Protein AF-A0AAV7M578-F1 (afdb_monomer_lite)

Radius of gyration: 11.31 Å; chains: 1; bounding box: 25×21×29 Å

Sequence (62 aa):
ELRVMVEEIIRAEPQLFGSQVQYTSIARKMELWQRIVDRVNAVGQHPRNREDIRKRWNDLRG

InterPro domains:
  IPR028002 Myb/SANT-like DNA-binding domain 5 [PF13873] (1-61)

Structure (mmCIF, N/CA/C/O backbone):
data_AF-A0AAV7M578-F1
#
_entry.id   AF-A0AAV7M578-F1
#
loop_
_atom_site.group_PDB
_atom_site.id
_atom_site.type_symbol
_atom_site.label_atom_id
_atom_site.label_alt_id
_atom_site.label_comp_id
_atom_site.label_asym_id
_atom_site.label_entity_id
_atom_site.label_seq_id
_atom_site.pdbx_PDB_ins_code
_atom_site.Cartn_x
_atom_site.Cartn_y
_atom_site.Cartn_z
_atom_site.occupancy
_atom_site.B_iso_or_equiv
_atom_site.auth_seq_id
_atom_site.auth_comp_id
_atom_site.auth_asym_id
_atom_site.auth_atom_id
_atom_site.pdbx_PDB_model_num
ATOM 1 N N . GLU A 1 1 ? 3.137 -4.380 -12.128 1.00 75.69 1 GLU A N 1
ATOM 2 C CA . GLU A 1 1 ? 3.390 -3.503 -10.958 1.00 75.69 1 GLU A CA 1
ATOM 3 C C . GLU A 1 1 ? 2.226 -2.593 -10.535 1.00 75.69 1 GLU A C 1
ATOM 5 O O . GLU A 1 1 ? 1.882 -2.631 -9.364 1.00 75.69 1 GLU A O 1
ATOM 10 N N . LEU A 1 2 ? 1.581 -1.807 -11.417 1.00 83.88 2 LEU A N 1
ATOM 11 C CA . LEU A 1 2 ? 0.524 -0.856 -11.003 1.00 83.88 2 LEU A CA 1
ATOM 12 C C . LEU A 1 2 ? -0.704 -1.531 -10.364 1.00 83.88 2 LEU A C 1
ATOM 14 O O . LEU A 1 2 ? -1.189 -1.064 -9.343 1.00 83.88 2 LEU A O 1
ATOM 18 N N . ARG A 1 3 ? -1.177 -2.648 -10.937 1.00 86.00 3 ARG A N 1
ATOM 19 C CA . ARG A 1 3 ? -2.299 -3.427 -10.377 1.00 86.00 3 ARG A CA 1
ATOM 20 C C . ARG A 1 3 ? -1.995 -3.920 -8.960 1.00 86.00 3 ARG A C 1
ATOM 22 O O . ARG A 1 3 ? -2.754 -3.627 -8.051 1.00 86.00 3 ARG A O 1
ATOM 29 N N . VAL A 1 4 ? -0.816 -4.515 -8.766 1.00 87.88 4 VAL A N 1
ATOM 30 C CA . VAL A 1 4 ? -0.331 -4.978 -7.452 1.00 87.88 4 VAL A CA 1
ATOM 31 C C . VAL A 1 4 ? -0.251 -3.834 -6.441 1.00 87.88 4 VAL A C 1
ATOM 33 O O . VAL A 1 4 ? -0.640 -4.007 -5.292 1.00 87.88 4 VAL A O 1
ATOM 36 N N . MET A 1 5 ? 0.205 -2.651 -6.867 1.00 89.31 5 MET A N 1
ATOM 37 C CA . MET A 1 5 ? 0.219 -1.460 -6.015 1.00 89.31 5 MET A CA 1
ATOM 38 C C . MET A 1 5 ? -1.193 -1.087 -5.549 1.00 89.31 5 MET A C 1
ATOM 40 O O . MET A 1 5 ? -1.410 -0.883 -4.359 1.00 89.31 5 MET A O 1
ATOM 44 N N . VAL A 1 6 ? -2.147 -1.009 -6.480 1.00 89.94 6 VAL A N 1
ATOM 45 C CA . VAL A 1 6 ? -3.539 -0.648 -6.182 1.00 89.94 6 VAL A CA 1
ATOM 46 C C . VAL A 1 6 ? -4.198 -1.699 -5.286 1.00 89.94 6 VAL A C 1
ATOM 48 O O . VAL A 1 6 ? -4.817 -1.338 -4.292 1.00 89.94 6 VAL A O 1
ATOM 51 N N . GLU A 1 7 ? -4.021 -2.987 -5.579 1.00 92.69 7 GLU A N 1
ATOM 52 C CA . GLU A 1 7 ? -4.580 -4.087 -4.783 1.00 92.69 7 GLU A CA 1
ATOM 53 C C . GLU A 1 7 ? -4.054 -4.093 -3.342 1.00 92.69 7 GLU A C 1
ATOM 55 O O . GLU A 1 7 ? -4.839 -4.196 -2.397 1.00 92.69 7 GLU A O 1
ATOM 60 N N . GLU A 1 8 ? -2.740 -3.935 -3.145 1.00 91.38 8 GLU A N 1
ATOM 61 C CA . GLU A 1 8 ? -2.162 -3.908 -1.798 1.00 91.38 8 GLU A CA 1
ATOM 62 C C . GLU A 1 8 ? -2.544 -2.628 -1.034 1.00 91.38 8 GLU A C 1
ATOM 64 O O . GLU A 1 8 ? -2.775 -2.695 0.174 1.00 91.38 8 GLU A O 1
ATOM 69 N N . ILE A 1 9 ? -2.676 -1.478 -1.712 1.00 89.94 9 ILE A N 1
ATOM 70 C CA . ILE A 1 9 ? -3.161 -0.242 -1.077 1.00 89.94 9 ILE A CA 1
ATOM 71 C C . ILE A 1 9 ? -4.629 -0.374 -0.669 1.00 89.94 9 ILE A C 1
ATOM 73 O O . ILE A 1 9 ? -4.957 -0.001 0.452 1.00 89.94 9 ILE A O 1
ATOM 77 N N . ILE A 1 10 ? -5.498 -0.942 -1.512 1.00 91.62 10 ILE A N 1
ATOM 78 C CA . ILE A 1 10 ? -6.907 -1.199 -1.165 1.00 91.62 10 ILE A CA 1
ATOM 79 C C . ILE A 1 10 ? -6.996 -2.163 0.022 1.00 91.62 10 ILE A C 1
ATOM 81 O O . ILE A 1 10 ? -7.754 -1.931 0.958 1.00 91.62 10 ILE A O 1
ATOM 85 N N . ARG A 1 11 ? -6.179 -3.221 0.045 1.00 92.69 11 ARG A N 1
ATOM 86 C CA . ARG A 1 11 ? -6.127 -4.160 1.178 1.00 92.69 11 ARG A CA 1
ATOM 87 C C . ARG A 1 11 ? -5.679 -3.480 2.477 1.00 92.69 11 ARG A C 1
ATOM 89 O O . ARG A 1 11 ? -6.131 -3.860 3.556 1.00 92.69 11 ARG A O 1
ATOM 96 N N . ALA A 1 12 ? -4.775 -2.508 2.386 1.00 91.62 12 ALA A N 1
ATOM 97 C CA . ALA A 1 12 ? -4.283 -1.742 3.527 1.00 91.62 12 ALA A CA 1
ATOM 98 C C . ALA A 1 12 ? -5.146 -0.508 3.857 1.00 91.62 12 ALA A C 1
ATOM 100 O O . ALA A 1 12 ? -4.931 0.110 4.902 1.00 91.62 12 ALA A O 1
ATOM 101 N N . GLU A 1 13 ? -6.118 -0.160 3.009 1.00 90.81 13 GLU A N 1
ATOM 102 C CA . GLU A 1 13 ? -6.924 1.061 3.098 1.00 90.81 13 GLU A CA 1
ATOM 103 C C . GLU A 1 13 ? -7.578 1.237 4.472 1.00 90.81 13 GLU A C 1
ATOM 105 O O . GLU A 1 13 ? -7.354 2.299 5.055 1.00 90.81 13 GLU A O 1
ATOM 110 N N . PRO A 1 14 ? -8.214 0.221 5.094 1.00 92.88 14 PRO A N 1
ATOM 111 C CA . PRO A 1 14 ? -8.832 0.395 6.407 1.00 92.88 14 PRO A CA 1
ATOM 112 C C . PRO A 1 14 ? -7.856 0.881 7.486 1.00 92.88 14 PRO A C 1
ATOM 114 O O . PRO A 1 14 ? -8.232 1.677 8.341 1.00 92.88 14 PRO A O 1
ATOM 117 N N . GLN A 1 15 ? -6.595 0.440 7.440 1.00 92.62 15 GLN A N 1
ATOM 118 C CA . GLN A 1 15 ? -5.552 0.782 8.419 1.00 92.62 15 GLN A CA 1
ATOM 119 C C . GLN A 1 15 ? -4.783 2.062 8.056 1.00 92.62 15 GLN A C 1
ATOM 121 O O . GLN A 1 15 ? -4.281 2.765 8.939 1.00 92.62 15 GLN A O 1
ATOM 126 N N . LEU A 1 16 ? -4.655 2.364 6.762 1.00 90.62 16 LEU A N 1
ATOM 127 C CA . LEU A 1 16 ? -3.920 3.533 6.280 1.00 90.62 16 LEU A CA 1
ATOM 128 C C . LEU A 1 16 ? -4.784 4.795 6.235 1.00 90.62 16 LEU A C 1
ATOM 130 O O . LEU A 1 16 ? -4.282 5.870 6.564 1.00 90.62 16 LEU A O 1
ATOM 134 N N . PHE A 1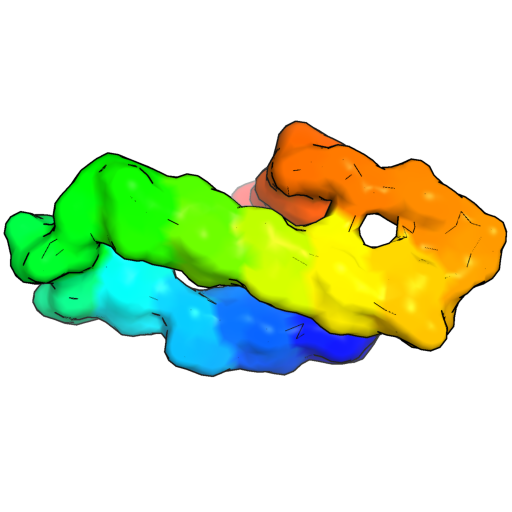 17 ? -6.053 4.662 5.849 1.00 87.81 17 PHE A N 1
ATOM 135 C CA . PHE A 1 17 ? -6.938 5.784 5.521 1.00 87.81 17 PHE A CA 1
ATOM 136 C C . PHE A 1 17 ? -8.383 5.614 6.015 1.00 87.81 17 PHE A C 1
ATOM 138 O O . PHE A 1 17 ? -9.077 6.614 6.170 1.00 87.81 17 PHE A O 1
ATOM 145 N N . GLY A 1 18 ? -8.825 4.381 6.264 1.00 88.62 18 GLY A N 1
ATOM 146 C CA . GLY A 1 18 ? -10.213 4.053 6.570 1.00 88.62 18 GLY A CA 1
ATOM 147 C C . GLY A 1 18 ? -10.511 3.891 8.062 1.00 88.62 18 GLY A C 1
ATOM 148 O O . GLY A 1 18 ? -9.888 4.495 8.937 1.00 88.62 18 GLY A O 1
ATOM 149 N N . SER A 1 19 ? -11.490 3.042 8.370 1.00 91.81 19 SER A N 1
ATOM 150 C CA . SER A 1 19 ? -12.100 2.913 9.704 1.00 91.81 19 SER A CA 1
ATOM 151 C C . SER A 1 19 ? -11.155 2.469 10.830 1.00 91.81 19 SER A C 1
ATOM 153 O O . SER A 1 19 ? -11.456 2.685 12.003 1.00 91.81 19 SER A O 1
ATOM 155 N N . GLN A 1 20 ? -10.002 1.873 10.510 1.00 93.62 20 GLN A N 1
ATOM 156 C CA . GLN A 1 20 ? -9.010 1.410 11.485 1.00 93.62 20 GLN A CA 1
ATOM 157 C C . GLN A 1 20 ? -7.839 2.389 11.664 1.00 93.62 20 GLN A C 1
ATOM 159 O O . GLN A 1 20 ? -6.942 2.133 12.472 1.00 93.62 20 GLN A O 1
ATOM 164 N N . VAL A 1 21 ? -7.829 3.526 10.957 1.00 91.56 21 VAL A N 1
ATOM 165 C CA . VAL A 1 21 ? -6.702 4.472 10.953 1.00 91.56 21 VAL A CA 1
ATOM 166 C C . VAL A 1 21 ? -6.363 5.018 12.342 1.00 91.56 21 VAL A C 1
ATOM 168 O O . VAL A 1 21 ? -5.184 5.235 12.636 1.00 91.56 21 VAL A O 1
ATOM 171 N N . GLN A 1 22 ? -7.377 5.198 13.195 1.00 92.19 22 GLN A N 1
ATOM 172 C CA . GLN A 1 22 ? -7.241 5.690 14.571 1.00 92.19 22 GLN A CA 1
ATOM 173 C C . GLN A 1 22 ? -6.677 4.638 15.538 1.00 92.19 22 GLN A C 1
ATOM 175 O O . GLN A 1 22 ? -6.093 4.988 16.557 1.00 92.19 22 GLN A O 1
ATOM 180 N N . TYR A 1 23 ? -6.803 3.355 15.192 1.00 93.94 23 TYR A N 1
ATOM 181 C CA . TYR A 1 23 ? -6.285 2.226 15.973 1.00 93.94 23 TYR A CA 1
ATOM 182 C C . TYR A 1 23 ? -4.942 1.710 15.446 1.00 93.94 23 TYR A C 1
ATOM 184 O O . TYR A 1 23 ? -4.320 0.838 16.048 1.00 93.94 23 TYR A O 1
ATOM 192 N N . THR A 1 24 ? -4.480 2.239 14.313 1.00 93.50 24 THR A N 1
ATOM 193 C CA . THR A 1 24 ? -3.247 1.796 13.664 1.00 93.50 24 THR A CA 1
ATOM 194 C C . THR A 1 24 ? -2.090 2.705 14.071 1.00 93.50 24 THR A C 1
ATOM 196 O O . THR A 1 24 ? -2.075 3.897 13.750 1.00 93.50 24 THR A O 1
ATOM 199 N N . SER A 1 25 ? -1.091 2.136 14.748 1.00 94.69 25 SER A N 1
ATOM 200 C CA . SER A 1 25 ? 0.104 2.869 15.178 1.00 94.69 25 SER A CA 1
ATOM 201 C C . SER A 1 25 ? 0.934 3.373 13.991 1.00 94.69 25 SER A C 1
ATOM 203 O O . SER A 1 25 ? 0.880 2.827 12.887 1.00 94.69 25 SER A O 1
ATOM 205 N N . ILE A 1 26 ? 1.753 4.404 14.221 1.00 92.44 26 ILE A N 1
ATOM 206 C CA . ILE A 1 26 ? 2.662 4.940 13.194 1.00 92.44 26 ILE A CA 1
ATOM 207 C C . ILE A 1 26 ? 3.611 3.844 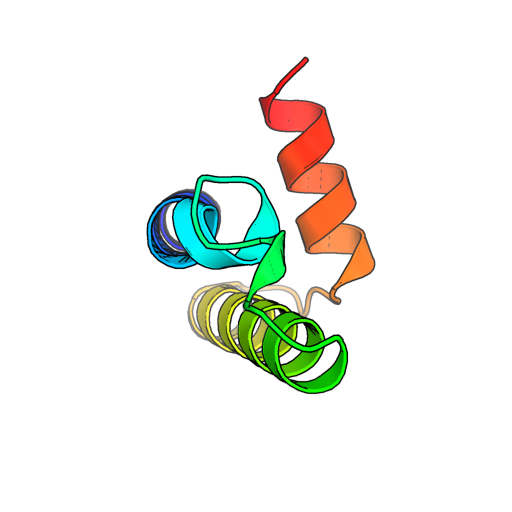12.691 1.00 92.44 26 ILE A C 1
ATOM 209 O O . ILE A 1 26 ? 3.763 3.683 11.481 1.00 92.44 26 ILE A O 1
ATOM 213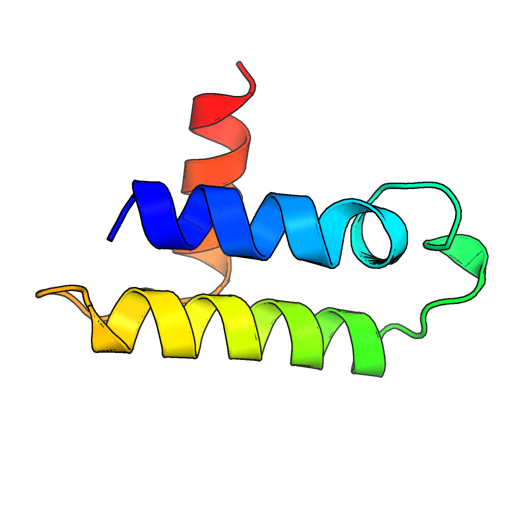 N N . ALA A 1 27 ? 4.178 3.045 13.601 1.00 94.12 27 ALA A N 1
ATOM 214 C CA . ALA A 1 27 ? 5.035 1.914 13.252 1.00 94.12 27 ALA A CA 1
ATOM 215 C C . ALA A 1 27 ? 4.306 0.925 12.330 1.00 94.12 27 ALA A C 1
ATOM 217 O O . ALA A 1 27 ? 4.825 0.571 11.274 1.00 94.12 27 ALA A O 1
ATOM 218 N N . ARG A 1 28 ? 3.053 0.577 12.652 1.00 94.25 28 ARG A N 1
ATOM 219 C CA . ARG A 1 28 ? 2.261 -0.333 11.823 1.00 94.25 28 ARG A CA 1
ATOM 220 C C . ARG A 1 28 ? 1.974 0.237 10.435 1.00 94.25 28 ARG A C 1
ATOM 222 O O . ARG A 1 28 ? 2.069 -0.478 9.441 1.00 94.25 28 ARG A O 1
ATOM 229 N N . LYS A 1 29 ? 1.677 1.536 10.338 1.00 93.00 29 LYS A N 1
ATOM 230 C CA . LYS A 1 29 ? 1.520 2.218 9.042 1.00 93.00 29 LYS A CA 1
ATOM 231 C C . LYS A 1 29 ? 2.813 2.156 8.229 1.00 93.00 29 LYS A C 1
ATOM 233 O O . LYS A 1 29 ? 2.757 1.922 7.024 1.00 93.00 29 LYS A O 1
ATOM 238 N N . MET A 1 30 ? 3.973 2.336 8.864 1.00 92.69 30 MET A N 1
ATOM 239 C CA . MET A 1 30 ? 5.273 2.233 8.192 1.00 92.69 30 MET A CA 1
ATOM 240 C C . MET A 1 30 ? 5.540 0.822 7.660 1.00 92.69 30 MET A C 1
ATOM 242 O O . MET A 1 30 ? 5.997 0.700 6.525 1.00 92.69 30 MET A O 1
ATOM 246 N N . GLU A 1 31 ? 5.213 -0.220 8.428 1.00 94.69 31 GLU A N 1
ATOM 247 C CA . GLU A 1 31 ? 5.316 -1.615 7.981 1.00 94.69 31 GLU A CA 1
ATOM 248 C C . GLU A 1 31 ? 4.400 -1.908 6.788 1.00 94.69 31 GLU A C 1
ATOM 250 O O . GLU A 1 31 ? 4.831 -2.531 5.820 1.00 94.69 31 GLU A O 1
ATOM 255 N N . LEU A 1 32 ? 3.147 -1.439 6.823 1.00 94.06 32 LEU A N 1
ATOM 256 C CA . LEU A 1 32 ? 2.202 -1.613 5.715 1.00 94.06 32 LEU A CA 1
ATOM 257 C C . LEU A 1 32 ? 2.726 -0.960 4.433 1.00 94.06 32 LEU A C 1
ATOM 259 O O . LEU A 1 32 ? 2.727 -1.590 3.378 1.00 94.06 32 LEU A O 1
ATOM 263 N N . TRP A 1 33 ? 3.232 0.272 4.529 1.00 93.44 33 TRP A N 1
ATOM 264 C CA . TRP A 1 33 ? 3.854 0.949 3.392 1.00 93.44 33 TRP A CA 1
ATOM 265 C C . TRP A 1 33 ? 5.089 0.220 2.873 1.00 93.44 33 TRP A C 1
ATOM 267 O O . TRP A 1 33 ? 5.263 0.127 1.660 1.00 93.44 33 TRP A O 1
ATOM 277 N N . GLN A 1 34 ? 5.934 -0.298 3.766 1.00 93.38 34 GLN A N 1
ATOM 278 C CA . GLN A 1 34 ? 7.112 -1.056 3.358 1.00 93.38 34 GLN A CA 1
ATOM 279 C C . GLN A 1 34 ? 6.713 -2.342 2.632 1.00 93.38 34 GLN A C 1
ATOM 281 O O . GLN A 1 34 ? 7.206 -2.604 1.542 1.00 93.38 34 GLN A O 1
ATOM 286 N N . ARG A 1 35 ? 5.730 -3.077 3.158 1.00 94.00 35 ARG A N 1
ATOM 287 C CA . ARG A 1 35 ? 5.190 -4.274 2.508 1.00 94.00 35 ARG A CA 1
ATOM 288 C C . ARG A 1 35 ? 4.651 -3.981 1.105 1.00 94.00 35 ARG A C 1
ATOM 290 O O . ARG A 1 35 ? 4.879 -4.778 0.198 1.00 94.00 35 ARG A O 1
ATOM 297 N N . ILE A 1 36 ? 3.940 -2.865 0.920 1.00 92.94 36 ILE A N 1
ATOM 298 C CA . ILE A 1 36 ? 3.450 -2.445 -0.404 1.00 92.94 36 ILE A CA 1
ATOM 299 C C . ILE A 1 36 ? 4.637 -2.209 -1.346 1.00 92.94 36 ILE A C 1
ATOM 301 O O . ILE A 1 36 ? 4.631 -2.717 -2.464 1.00 92.94 36 ILE A O 1
ATOM 305 N N . VAL A 1 37 ? 5.667 -1.486 -0.894 1.00 92.81 37 VAL A N 1
ATOM 306 C CA . VAL A 1 37 ? 6.895 -1.258 -1.673 1.00 92.81 37 VAL A CA 1
ATOM 307 C C . VAL A 1 37 ? 7.556 -2.577 -2.064 1.00 92.81 37 VAL A C 1
ATOM 309 O O . VAL A 1 37 ? 7.830 -2.783 -3.243 1.00 92.81 37 VAL A O 1
ATOM 312 N N . ASP A 1 38 ? 7.749 -3.492 -1.116 1.00 93.31 38 ASP A N 1
ATOM 313 C CA . ASP A 1 38 ? 8.406 -4.778 -1.365 1.00 93.31 38 ASP A CA 1
ATOM 314 C C . ASP A 1 38 ? 7.628 -5.607 -2.397 1.00 93.31 38 ASP A C 1
ATOM 316 O O . ASP A 1 38 ? 8.209 -6.165 -3.327 1.00 93.31 38 ASP A O 1
ATOM 320 N N . ARG A 1 39 ? 6.293 -5.637 -2.290 1.00 91.88 39 ARG A N 1
ATOM 321 C CA . ARG A 1 39 ? 5.418 -6.338 -3.243 1.00 91.88 39 ARG A CA 1
ATOM 322 C C . ARG A 1 39 ? 5.452 -5.720 -4.632 1.00 91.88 39 ARG A C 1
ATOM 324 O O . ARG A 1 39 ? 5.474 -6.456 -5.615 1.00 91.88 39 ARG A O 1
ATOM 331 N N . VAL A 1 40 ? 5.450 -4.392 -4.723 1.00 90.50 40 VAL A N 1
ATOM 332 C CA . VAL A 1 40 ? 5.514 -3.681 -6.005 1.00 90.50 40 VAL A CA 1
ATOM 333 C C . VAL A 1 40 ? 6.877 -3.874 -6.660 1.00 90.50 40 VAL A C 1
ATOM 335 O O . VAL A 1 40 ? 6.922 -4.166 -7.852 1.00 90.50 40 VAL A O 1
ATOM 338 N N . ASN A 1 41 ? 7.962 -3.785 -5.891 1.00 90.75 41 ASN A N 1
ATOM 339 C CA . ASN A 1 41 ? 9.323 -3.997 -6.380 1.00 90.75 41 ASN A CA 1
ATOM 340 C C . ASN A 1 41 ? 9.559 -5.448 -6.807 1.00 90.75 41 ASN A C 1
ATOM 342 O O . ASN A 1 41 ? 10.241 -5.676 -7.797 1.00 90.75 41 ASN A O 1
ATOM 346 N N . ALA A 1 42 ? 8.938 -6.425 -6.139 1.00 91.06 42 ALA A N 1
ATOM 347 C CA . ALA A 1 42 ? 9.033 -7.833 -6.531 1.00 91.06 42 ALA A CA 1
ATOM 348 C C . ALA A 1 42 ? 8.436 -8.128 -7.921 1.00 91.06 42 ALA A C 1
ATOM 350 O O . ALA A 1 42 ? 8.811 -9.110 -8.554 1.00 91.06 42 ALA A O 1
ATOM 351 N N . VAL A 1 43 ? 7.501 -7.298 -8.400 1.00 88.25 43 VAL A N 1
ATOM 352 C CA . VAL A 1 43 ? 6.857 -7.445 -9.723 1.00 88.25 43 VAL A CA 1
ATOM 353 C C . VAL A 1 43 ? 7.228 -6.325 -10.701 1.00 88.25 43 VAL A C 1
ATOM 355 O O . VAL A 1 43 ? 6.669 -6.251 -11.799 1.00 88.25 43 VAL A O 1
ATOM 358 N N . GLY A 1 44 ? 8.062 -5.387 -10.263 1.00 83.94 44 GLY A N 1
ATOM 359 C CA . GLY A 1 44 ? 8.453 -4.192 -10.994 1.00 83.94 44 GLY A CA 1
ATOM 360 C C . GLY A 1 44 ? 9.855 -4.345 -11.563 1.00 83.94 44 GLY A C 1
ATOM 361 O O . GLY A 1 44 ? 10.686 -5.063 -11.022 1.00 83.94 44 GLY A O 1
ATOM 362 N N . GLN A 1 45 ? 10.126 -3.654 -12.667 1.00 77.75 45 GLN A N 1
ATOM 363 C CA . GLN A 1 45 ? 11.472 -3.620 -13.252 1.00 77.75 45 GLN A CA 1
ATOM 364 C C . GLN A 1 45 ? 12.367 -2.557 -12.602 1.00 77.75 45 GLN A C 1
ATOM 366 O O . GLN A 1 45 ? 13.583 -2.606 -12.749 1.00 77.75 45 GLN A O 1
ATOM 371 N N . HIS A 1 46 ? 11.765 -1.597 -11.893 1.00 81.38 46 HIS A N 1
ATOM 372 C CA . HIS A 1 46 ? 12.460 -0.471 -11.281 1.00 81.38 46 HIS A CA 1
ATOM 373 C C . HIS A 1 46 ? 12.182 -0.454 -9.777 1.00 81.38 46 HIS A C 1
ATOM 375 O O . HIS A 1 46 ? 11.016 -0.580 -9.386 1.00 81.38 46 HIS A O 1
ATOM 381 N N . PRO A 1 47 ? 13.211 -0.269 -8.934 1.00 82.75 47 PRO A N 1
ATOM 382 C CA . PRO A 1 47 ? 13.005 -0.108 -7.507 1.00 82.75 47 PRO A CA 1
ATOM 383 C C . PRO A 1 47 ? 12.244 1.195 -7.254 1.00 82.75 47 PRO A C 1
ATOM 385 O O . PRO A 1 47 ? 12.659 2.270 -7.679 1.00 82.75 47 PRO A O 1
ATOM 388 N N . ARG A 1 48 ? 11.122 1.087 -6.552 1.00 88.19 48 ARG A N 1
ATOM 389 C CA . ARG A 1 48 ? 10.340 2.209 -6.038 1.00 88.19 48 ARG A CA 1
ATOM 390 C C . ARG A 1 48 ? 10.540 2.334 -4.543 1.00 88.19 48 ARG A C 1
ATOM 392 O O . ARG A 1 48 ? 10.707 1.334 -3.843 1.00 88.19 48 ARG A O 1
ATOM 399 N N . ASN A 1 49 ? 10.482 3.559 -4.048 1.00 90.12 49 ASN A N 1
ATOM 400 C CA . ASN A 1 49 ? 10.452 3.846 -2.623 1.00 90.12 49 ASN A CA 1
ATOM 401 C C . ASN A 1 49 ? 9.024 4.206 -2.165 1.00 90.12 49 ASN A C 1
ATOM 403 O O . ASN A 1 49 ? 8.079 4.284 -2.952 1.00 90.12 49 ASN A O 1
ATOM 407 N N . ARG A 1 50 ? 8.847 4.421 -0.858 1.00 88.31 50 ARG A N 1
ATOM 408 C CA . ARG A 1 50 ? 7.531 4.744 -0.280 1.00 88.31 50 ARG A CA 1
ATOM 409 C C . ARG A 1 50 ? 6.944 6.052 -0.817 1.00 88.31 50 ARG A C 1
ATOM 411 O O . ARG A 1 50 ? 5.724 6.147 -0.932 1.00 88.31 50 ARG A O 1
ATOM 418 N 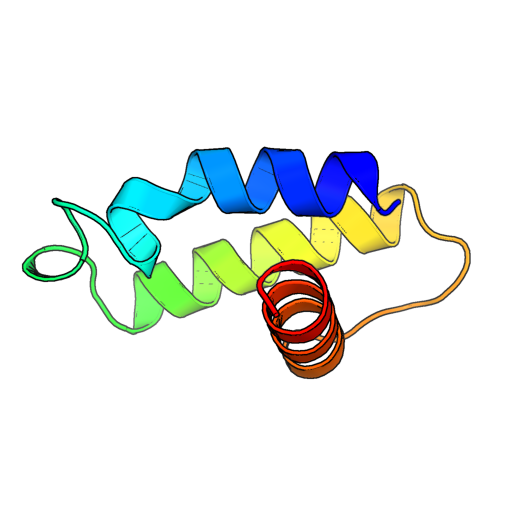N . GLU A 1 51 ? 7.774 7.048 -1.117 1.00 89.69 51 GLU A N 1
ATOM 419 C CA . GLU A 1 51 ? 7.316 8.325 -1.673 1.00 89.69 51 GLU A CA 1
ATOM 420 C C . GLU A 1 51 ? 6.819 8.158 -3.106 1.00 89.69 51 GLU A C 1
ATOM 422 O O . GLU A 1 51 ? 5.751 8.675 -3.424 1.00 89.69 51 GLU A O 1
ATOM 427 N N . ASP A 1 52 ? 7.500 7.354 -3.926 1.00 90.31 52 ASP A N 1
ATOM 428 C CA . ASP A 1 52 ? 7.054 7.027 -5.283 1.00 90.31 52 ASP A CA 1
ATOM 429 C C . ASP A 1 52 ? 5.672 6.374 -5.266 1.00 90.31 52 ASP A C 1
ATOM 431 O O . ASP A 1 52 ? 4.779 6.773 -6.012 1.00 90.31 52 ASP A O 1
ATOM 435 N N . ILE A 1 53 ? 5.470 5.391 -4.380 1.00 89.62 53 ILE A N 1
ATOM 436 C CA . ILE A 1 53 ? 4.185 4.700 -4.235 1.00 89.62 53 ILE A CA 1
ATOM 437 C C . ILE A 1 53 ? 3.092 5.666 -3.765 1.00 89.62 53 ILE A C 1
ATOM 439 O O . ILE A 1 53 ? 1.988 5.649 -4.310 1.00 89.62 53 ILE A O 1
ATOM 443 N N . ARG A 1 54 ? 3.381 6.531 -2.783 1.00 88.75 54 ARG A N 1
ATOM 444 C CA . ARG A 1 54 ? 2.419 7.533 -2.293 1.00 88.75 54 ARG A CA 1
ATOM 445 C C . ARG A 1 54 ? 2.056 8.552 -3.363 1.00 88.75 54 ARG A C 1
ATOM 447 O O . ARG A 1 54 ? 0.875 8.831 -3.542 1.00 88.75 54 ARG A O 1
ATOM 454 N N . LYS A 1 55 ? 3.049 9.083 -4.077 1.00 90.38 55 LYS A N 1
ATOM 455 C CA . LYS A 1 55 ? 2.841 10.028 -5.174 1.00 90.38 55 LYS A CA 1
ATOM 456 C C . LYS A 1 55 ? 2.000 9.385 -6.267 1.00 90.38 55 LYS A C 1
ATOM 458 O O . LYS A 1 55 ? 0.964 9.923 -6.624 1.00 90.38 55 LYS A O 1
ATOM 463 N N . ARG A 1 56 ? 2.372 8.177 -6.699 1.00 89.12 56 ARG A N 1
ATOM 464 C CA . ARG A 1 56 ? 1.630 7.421 -7.711 1.00 89.12 56 ARG A CA 1
ATOM 465 C C . ARG A 1 56 ? 0.195 7.132 -7.277 1.00 89.12 56 ARG A C 1
ATOM 467 O O . ARG A 1 56 ? -0.701 7.167 -8.107 1.00 89.12 56 ARG A O 1
ATOM 474 N N . TRP A 1 57 ? -0.032 6.833 -6.000 1.00 88.38 57 TRP A N 1
ATOM 475 C CA . TRP A 1 57 ? -1.377 6.651 -5.456 1.00 88.38 57 TRP A CA 1
ATOM 476 C C . TRP A 1 57 ? -2.194 7.944 -5.475 1.00 88.38 57 TRP A C 1
ATOM 478 O O . TRP A 1 57 ? -3.347 7.917 -5.891 1.00 88.38 57 TRP A O 1
ATOM 488 N N . ASN A 1 58 ? -1.604 9.070 -5.070 1.00 87.81 58 ASN A N 1
ATOM 489 C CA . ASN A 1 58 ? -2.266 10.371 -5.148 1.00 87.81 58 ASN A CA 1
ATOM 490 C C . ASN A 1 58 ? -2.588 10.749 -6.603 1.00 87.81 58 ASN A C 1
ATOM 492 O O . ASN A 1 58 ? -3.723 11.120 -6.875 1.00 87.81 58 ASN A O 1
ATOM 496 N N . ASP A 1 59 ? -1.654 10.542 -7.539 1.00 88.94 59 ASP A N 1
ATOM 497 C CA . ASP A 1 59 ? -1.871 10.778 -8.975 1.00 88.94 59 ASP A CA 1
ATOM 498 C C . ASP A 1 59 ? -3.056 9.960 -9.528 1.00 88.94 59 ASP A C 1
ATOM 500 O O . ASP A 1 59 ? -3.760 10.411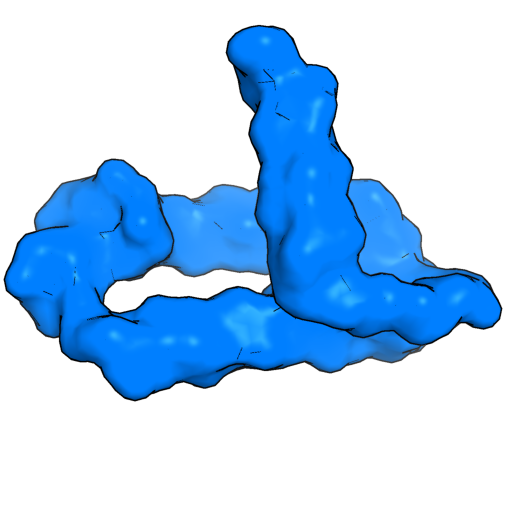 -10.426 1.00 88.94 59 ASP A O 1
ATOM 504 N N . LEU A 1 60 ? -3.287 8.746 -9.011 1.00 85.69 60 LEU A N 1
ATOM 505 C CA . LEU A 1 60 ? -4.427 7.905 -9.403 1.00 85.69 60 LEU A CA 1
ATOM 506 C C . LEU A 1 60 ? -5.757 8.371 -8.807 1.00 85.69 60 LEU A C 1
ATOM 508 O O . LEU A 1 60 ? -6.807 8.054 -9.364 1.00 85.69 60 LEU A O 1
ATOM 512 N N . ARG A 1 61 ? -5.728 9.048 -7.656 1.00 81.56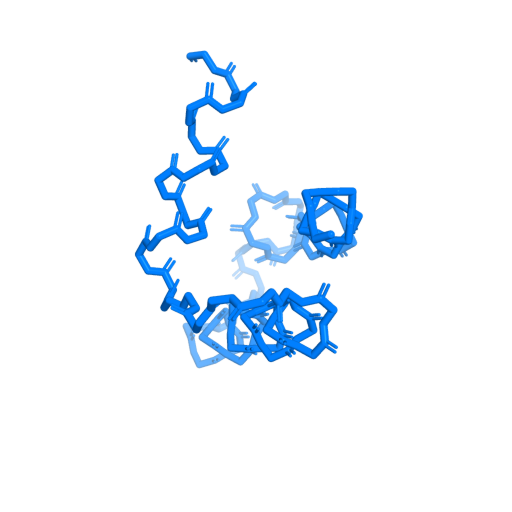 61 ARG A N 1
ATOM 513 C CA . ARG A 1 61 ? -6.938 9.524 -6.976 1.00 81.56 61 ARG A CA 1
ATOM 514 C C . ARG A 1 61 ? -7.487 10.822 -7.568 1.00 81.56 61 ARG A C 1
ATOM 516 O O . ARG A 1 61 ? -8.688 11.035 -7.420 1.00 81.56 61 ARG A O 1
ATOM 523 N N . GLY A 1 62 ? -6.650 11.596 -8.265 1.00 67.31 62 GLY A N 1
ATOM 524 C CA . GLY A 1 62 ? -7.013 12.894 -8.841 1.00 67.31 62 GLY A CA 1
ATOM 525 C C . GLY A 1 62 ? -6.874 14.025 -7.838 1.00 67.31 62 GLY A C 1
ATOM 526 O O . GLY A 1 62 ? -7.489 13.929 -6.752 1.00 67.31 62 GLY A O 1
#

pLDDT: mean 89.59, std 4.88, range [67.31, 94.69]

Organism: Pleurodeles waltl (NCBI:txid8319)

Secondary structure (DSSP, 8-state):
-HHHHHHHHHHHHHHHTSTTTTTS-HHHHHHHHHHHHHHHHHT-SS---HHHHHHHHHHHH-

Foldseek 3Di:
DVVLLVVLCVVCCCCQPRVCVVVHDPVNNVVSLVVSQVRCVVVDPDRDDSVRSVVVVVVVVD